Protein AF-0000000086745293 (afdb_homodimer)

Organism: NCBI:txid471575

Sequence (180 aa):
MRSVVEGKKIILKGDITTTGGKVLNGSGLVNQQQSVACKGDPMFCPACQQTGAIAEGSNLFNIQGIPVALEGHLVNCGYPTGACRLKARAMRSVVEGKKIILKGDITTTGGKVLNGSGLVNQQQSVACKGDPMFCPACQQTGAIAEGSNLFNIQGIPVALEGHLVNCGYPTGACRLKARA

Secondary structure (DSSP, 8-state):
---EETTEEBPBTT-EETTS-EE----SSEESSSBBPBTT-EEEETTTTEEEEE----SS-EETTEEBPBTT-BEESSSPTTS-BEE---/---EETTEEBPBTT-EETTS-EE----SSEESSSBBPBTT-EEEETTTTEEEEE----SS-EETTEEBPBTT-BEESSSPTTS-BEE---

pLDDT: mean 92.93, std 6.49, range [64.12, 98.12]

Solvent-accessible surface area (backbone atoms only — not comparable to full-atom values): 8945 Å² total; per-residue (Å²): 135,73,41,29,46,90,88,28,39,52,30,34,36,65,24,34,29,72,59,65,18,35,31,73,36,42,40,90,48,34,34,43,100,38,28,35,20,30,40,60,30,44,26,40,29,68,81,57,72,41,76,19,27,30,65,36,49,42,94,52,38,23,52,72,80,37,21,30,22,34,44,64,32,42,39,48,53,78,58,65,86,80,61,32,24,35,39,58,71,130,134,74,41,29,47,90,89,26,40,51,30,34,36,65,24,34,28,73,61,64,20,36,29,73,37,41,40,90,48,36,33,36,104,38,28,35,20,29,42,59,30,42,24,40,29,67,81,59,71,40,77,19,29,30,66,37,50,41,93,51,40,23,53,73,79,37,22,29,23,34,43,64,31,42,39,49,52,79,56,66,88,80,62,34,23,35,41,57,70,131

Foldseek 3Di:
DFDDDPRFGFAFFQFAKPQGKGFHDADPVDDDVGHTHFFQGWIAHPVQRDIWTQHDADPPDDDVPTHTFTFQGWIDDPDDGNNITTDHDD/DFDDDPRFGFAFFQFAKPQGKGFHDADPVDDDVGHTHFFQGWIAHPVQRDIWTFHDADPPDDDVPTHTFTFQGWIDDPDDGNNITTDHDD

Radius of gyration: 17.94 Å; Cα contacts (8 Å, |Δi|>4): 542; chains: 2; bounding box: 24×58×38 Å

Nearest PDB structures (foldseek):
  4jiv-assembly1_D  TM=8.061E-01  e=3.486E-04  Vibrio cholerae O1 biovar El Tor str. N16961
  4jiw-assembly3_L  TM=8.036E-01  e=3.374E-03  Escherichia coli CFT073
  6p20-assembly1_D  TM=6.923E-01  e=2.074E-02  Phikzvirus phiKZ
  4jiv-assembly1_D  TM=8.059E-01  e=3.812E-04  Vibrio cholerae O1 biovar El Tor str. N16961
  4jiw-assembly3_L  TM=8.033E-01  e=3.070E-03  Escherichia coli CFT073

Structure (mmCIF, N/CA/C/O backbone):
data_AF-0000000086745293-model_v1
#
loop_
_entity.id
_entity.type
_entity.pdbx_description
1 polymer 'PAAR domain-containing protein'
#
loop_
_atom_site.group_PDB
_atom_site.id
_atom_site.type_symbol
_atom_site.label_atom_id
_atom_site.label_alt_id
_atom_site.label_comp_id
_atom_site.label_asym_id
_atom_site.label_entity_id
_atom_site.label_seq_id
_atom_site.pdbx_PDB_ins_code
_atom_site.Cartn_x
_atom_site.Cartn_y
_atom_site.Cartn_z
_atom_site.occupancy
_atom_site.B_iso_or_equiv
_atom_site.auth_seq_id
_atom_site.auth_comp_id
_atom_site.auth_asym_id
_atom_site.auth_atom_id
_atom_site.pdbx_PDB_model_num
ATOM 1 N N . MET A 1 1 ? -10.242 5.492 -7.82 1 64.12 1 MET A N 1
ATOM 2 C CA . MET A 1 1 ? -10.383 4.57 -6.699 1 64.12 1 MET A CA 1
ATOM 3 C C . MET A 1 1 ? -9.148 4.621 -5.797 1 64.12 1 MET A C 1
ATOM 5 O O . MET A 1 1 ? -8.047 4.906 -6.262 1 64.12 1 MET A O 1
ATOM 9 N N . ARG A 1 2 ? -9.297 4.684 -4.453 1 81.88 2 ARG A N 1
ATOM 10 C CA . ARG A 1 2 ? -8.227 4.816 -3.479 1 81.88 2 ARG A CA 1
ATOM 11 C C . ARG A 1 2 ? -7.977 3.498 -2.752 1 81.88 2 ARG A C 1
ATOM 13 O O . ARG A 1 2 ? -8.922 2.77 -2.438 1 81.88 2 ARG A O 1
ATOM 20 N N . SER A 1 3 ? -6.695 3.176 -2.572 1 89 3 SER A N 1
ATOM 21 C CA . SER A 1 3 ? -6.375 1.999 -1.77 1 89 3 SER A CA 1
ATOM 22 C C . SER A 1 3 ? -6.816 2.182 -0.322 1 89 3 SER A C 1
ATOM 24 O O . SER A 1 3 ? -6.77 3.291 0.213 1 89 3 SER A O 1
ATOM 26 N N . VAL A 1 4 ? -7.238 1.045 0.266 1 91.19 4 VAL A N 1
ATOM 27 C CA . VAL A 1 4 ? -7.762 1.09 1.627 1 91.19 4 VAL A CA 1
ATOM 28 C C . VAL A 1 4 ? -6.961 0.144 2.521 1 91.19 4 VAL A C 1
ATOM 30 O O . VAL A 1 4 ? -6.723 -1.01 2.156 1 91.19 4 VAL A O 1
ATOM 33 N N . VAL A 1 5 ? -6.516 0.662 3.697 1 89.62 5 VAL A N 1
ATOM 34 C CA . VAL A 1 5 ? -5.824 -0.067 4.754 1 89.62 5 VAL A CA 1
ATOM 35 C C . VAL A 1 5 ? -6.578 0.097 6.074 1 89.62 5 VAL A C 1
ATOM 37 O O . VAL A 1 5 ? -6.906 1.216 6.473 1 89.62 5 VAL A O 1
ATOM 40 N N . GLU A 1 6 ? -6.891 -1.038 6.746 1 87.69 6 GLU A N 1
ATOM 41 C CA . GLU A 1 6 ? -7.609 -0.969 8.016 1 87.69 6 GLU A CA 1
ATOM 42 C C . GLU A 1 6 ? -8.906 -0.178 7.871 1 87.69 6 GLU A C 1
ATOM 44 O O . GLU A 1 6 ? -9.25 0.62 8.75 1 87.69 6 GLU A O 1
ATOM 49 N N . GLY A 1 7 ? -9.492 -0.26 6.688 1 89.38 7 GLY A N 1
ATOM 50 C CA . GLY A 1 7 ? -10.773 0.395 6.453 1 89.38 7 GLY A CA 1
ATOM 51 C C . GLY A 1 7 ? -10.641 1.879 6.168 1 89.38 7 GLY A C 1
ATOM 52 O O . GLY A 1 7 ? -11.641 2.592 6.082 1 89.38 7 GLY A O 1
ATOM 53 N N . LYS A 1 8 ? -9.477 2.416 6.094 1 93.5 8 LYS A N 1
ATOM 54 C CA . LYS A 1 8 ? -9.242 3.836 5.84 1 93.5 8 LYS A CA 1
ATOM 55 C C . LYS A 1 8 ? -8.453 4.039 4.555 1 93.5 8 LYS A C 1
ATOM 57 O O . LYS A 1 8 ? -7.543 3.266 4.25 1 93.5 8 LYS A O 1
ATOM 62 N N . LYS A 1 9 ? -8.695 5.09 3.893 1 95.38 9 LYS A N 1
ATOM 63 C CA . LYS A 1 9 ? -8.008 5.406 2.645 1 95.38 9 LYS A CA 1
ATOM 64 C C . LYS A 1 9 ? -6.562 5.824 2.902 1 95.38 9 LYS A C 1
ATOM 66 O O . LYS A 1 9 ? -6.281 6.535 3.869 1 95.38 9 LYS A O 1
ATOM 71 N N . ILE A 1 10 ? -5.684 5.355 2.039 1 95.44 10 ILE A N 1
ATOM 72 C CA . ILE A 1 10 ? -4.285 5.77 2.1 1 95.44 10 ILE A CA 1
ATOM 73 C C . ILE A 1 10 ? -4.16 7.23 1.665 1 95.44 10 ILE A C 1
ATOM 75 O O . ILE A 1 10 ? -4.898 7.688 0.788 1 95.44 10 ILE A O 1
ATOM 79 N N . ILE A 1 11 ? -3.271 7.922 2.295 1 97.19 11 ILE A N 1
ATOM 80 C CA . ILE A 1 11 ? -3.023 9.32 1.963 1 97.19 11 ILE A CA 1
ATOM 81 C C . ILE A 1 11 ? -1.881 9.414 0.953 1 97.19 11 ILE A C 1
ATOM 83 O O . ILE A 1 11 ? -0.87 8.719 1.082 1 97.19 11 ILE A O 1
ATOM 87 N N . LEU A 1 12 ? -2.098 10.258 -0.107 1 96.94 12 LEU A N 1
ATOM 88 C CA . LEU A 1 12 ? -1.091 10.477 -1.141 1 96.94 12 LEU A CA 1
ATOM 89 C C . LEU A 1 12 ? -0.58 11.914 -1.103 1 96.94 12 LEU A C 1
ATOM 91 O O . LEU A 1 12 ? -1.229 12.797 -0.533 1 96.94 12 LEU A O 1
ATOM 95 N N . LYS A 1 13 ? 0.62 12.031 -1.642 1 97 13 LYS A N 1
ATOM 96 C CA . LYS A 1 13 ? 1.091 13.398 -1.864 1 97 13 LYS A CA 1
ATOM 97 C C . LYS A 1 13 ? 0.026 14.242 -2.561 1 97 13 LYS A C 1
ATOM 99 O O . LYS A 1 13 ? -0.578 13.805 -3.541 1 97 13 LYS A O 1
ATOM 104 N N . GLY A 1 14 ? -0.214 15.453 -2.004 1 96.44 14 GLY A N 1
ATOM 105 C CA . GLY A 1 14 ? -1.194 16.359 -2.598 1 96.44 14 GLY A CA 1
ATOM 106 C C . GLY A 1 14 ? -2.543 16.297 -1.906 1 96.44 14 GLY A C 1
ATOM 107 O O . GLY A 1 14 ? -3.369 17.203 -2.082 1 96.44 14 GLY A O 1
ATOM 108 N N . ASP A 1 15 ? -2.783 15.258 -1.139 1 97.25 15 ASP A N 1
ATOM 109 C CA . ASP A 1 15 ? -4.023 15.195 -0.374 1 97.25 15 ASP A CA 1
ATOM 110 C C . ASP A 1 15 ? -4.098 16.328 0.646 1 97.25 15 ASP A C 1
ATOM 112 O O . ASP A 1 15 ? -3.096 17 0.903 1 97.25 15 ASP A O 1
ATOM 116 N N . ILE A 1 16 ? -5.301 16.531 1.286 1 96.75 16 ILE A N 1
ATOM 117 C CA . ILE A 1 16 ? -5.535 17.719 2.086 1 96.75 16 ILE A CA 1
ATOM 118 C C . ILE A 1 16 ? -5.82 17.328 3.533 1 96.75 16 ILE A C 1
ATOM 120 O O . ILE A 1 16 ? -5.801 16.141 3.875 1 96.75 16 ILE A O 1
ATOM 124 N N . THR A 1 17 ? -6.016 18.406 4.336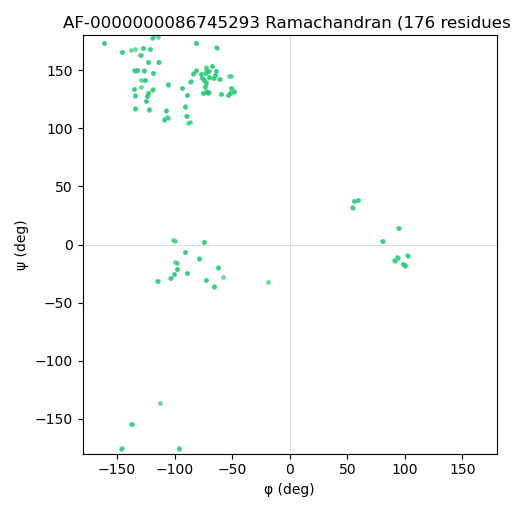 1 95.88 17 THR A N 1
ATOM 125 C CA . THR A 1 17 ? -6.41 18.203 5.727 1 95.88 17 THR A CA 1
ATOM 126 C C . THR A 1 17 ? -7.738 18.906 6.016 1 95.88 17 THR A C 1
ATOM 128 O O . THR A 1 17 ? -8.25 19.641 5.18 1 95.88 17 THR A O 1
ATOM 131 N N . THR A 1 18 ? -8.258 18.547 7.168 1 94.56 18 THR A N 1
ATOM 132 C CA . THR A 1 18 ? -9.516 19.156 7.594 1 94.56 18 THR A CA 1
ATOM 133 C C . THR A 1 18 ? -9.359 20.656 7.77 1 94.56 18 THR A C 1
ATOM 135 O O . THR A 1 18 ? -10.344 21.406 7.719 1 94.56 18 THR A O 1
ATOM 138 N N . THR A 1 19 ? -8.094 21.141 7.914 1 92.38 19 THR A N 1
ATOM 139 C CA . THR A 1 19 ? -7.844 22.562 8.125 1 92.38 19 THR A CA 1
ATOM 140 C C . THR A 1 19 ? -7.395 23.234 6.828 1 92.38 19 THR A C 1
ATOM 142 O O . THR A 1 19 ? -6.887 24.344 6.844 1 92.38 19 THR A O 1
ATOM 145 N N . GLY A 1 20 ? -7.41 22.422 5.758 1 92.88 20 GLY A N 1
ATOM 146 C CA . GLY A 1 20 ? -7.113 23 4.453 1 92.88 20 GLY A CA 1
ATOM 147 C C . GLY A 1 20 ? -5.648 22.875 4.07 1 92.88 20 GLY A C 1
ATOM 148 O O . GLY A 1 20 ? -5.195 23.531 3.123 1 92.88 20 GLY A O 1
ATOM 149 N N . GLY A 1 21 ? -4.969 22.078 4.766 1 95.19 21 GLY A N 1
ATOM 150 C CA . GLY A 1 21 ? -3.566 21.859 4.434 1 95.19 21 GLY A CA 1
ATOM 151 C C . GLY A 1 21 ? -3.365 20.875 3.303 1 95.19 21 GLY A C 1
ATOM 152 O O . GLY A 1 21 ? -4.332 20.328 2.77 1 95.19 21 GLY A O 1
ATOM 153 N N . LYS A 1 22 ? -2.039 20.797 2.922 1 97.25 22 LYS A N 1
ATOM 154 C CA . LYS A 1 22 ? -1.678 19.922 1.81 1 97.25 22 LYS A CA 1
ATOM 155 C C . LYS A 1 22 ? -0.437 19.094 2.139 1 97.25 22 LYS A C 1
ATOM 157 O O . LYS A 1 22 ? 0.542 19.625 2.672 1 97.25 22 LYS A O 1
ATOM 162 N N . VAL A 1 23 ? -0.546 17.812 1.84 1 97.88 23 VAL A N 1
ATOM 163 C CA . VAL A 1 23 ? 0.604 16.922 2.01 1 97.88 23 VAL A CA 1
ATOM 164 C C . VAL A 1 23 ? 1.644 17.219 0.929 1 97.88 23 VAL A C 1
ATOM 166 O O . VAL A 1 23 ? 1.335 17.188 -0.264 1 97.88 23 VAL A O 1
ATOM 169 N N . LEU A 1 24 ? 2.93 17.391 1.321 1 97.75 24 LEU A N 1
ATOM 170 C CA . LEU A 1 24 ? 3.914 17.953 0.403 1 97.75 24 LEU A CA 1
ATOM 171 C C . LEU A 1 24 ? 4.77 16.859 -0.215 1 97.75 24 LEU A C 1
ATOM 173 O O . LEU A 1 24 ? 5.367 17.047 -1.275 1 97.75 24 LEU A O 1
ATOM 177 N N . ASN A 1 25 ? 4.828 15.742 0.582 1 96 25 ASN A N 1
ATOM 178 C CA . ASN A 1 25 ? 5.719 14.688 0.098 1 96 25 ASN A CA 1
ATOM 179 C C . ASN A 1 25 ? 5.18 13.305 0.434 1 96 25 ASN A C 1
ATOM 181 O O . ASN A 1 25 ? 4.203 13.172 1.173 1 96 25 ASN A O 1
ATOM 185 N N . GLY A 1 26 ? 5.715 12.297 -0.168 1 95.12 26 GLY A N 1
ATOM 186 C CA . GLY A 1 26 ? 5.48 10.883 0.081 1 95.12 26 GLY A CA 1
ATOM 187 C C . GLY A 1 26 ? 6.711 10.031 -0.134 1 95.12 26 GLY A C 1
ATOM 188 O O . GLY A 1 26 ? 7.793 10.547 -0.421 1 95.12 26 GLY A O 1
ATOM 189 N N . SER A 1 27 ? 6.348 8.742 0.027 1 92.31 27 SER A N 1
ATOM 190 C CA . SER A 1 27 ? 7.453 7.816 -0.187 1 92.31 27 SER A CA 1
ATOM 191 C C . SER A 1 27 ? 7.844 7.754 -1.66 1 92.31 27 SER A C 1
ATOM 193 O O . SER A 1 27 ? 6.98 7.648 -2.533 1 92.31 27 SER A O 1
ATOM 195 N N . GLY A 1 28 ? 9.094 7.879 -2.004 1 89.56 28 GLY A N 1
ATOM 196 C CA . GLY A 1 28 ? 9.555 7.715 -3.373 1 89.56 28 GLY A CA 1
ATOM 197 C C . GLY A 1 28 ? 9.578 6.266 -3.826 1 89.56 28 GLY A C 1
ATOM 198 O O . GLY A 1 28 ? 9.844 5.98 -4.996 1 89.56 28 GLY A O 1
ATOM 199 N N . LEU A 1 29 ? 9.156 5.391 -2.975 1 93.06 29 LEU A N 1
ATOM 200 C CA . LEU A 1 29 ? 9.305 3.965 -3.25 1 93.06 29 LEU A CA 1
ATOM 201 C C . LEU A 1 29 ? 7.973 3.35 -3.666 1 93.06 29 LEU A C 1
ATOM 203 O O . LEU A 1 29 ? 7.945 2.336 -4.367 1 93.06 29 LEU A O 1
ATOM 207 N N . VAL A 1 30 ? 6.906 3.93 -3.172 1 93.88 30 VAL A N 1
ATOM 208 C CA . VAL A 1 30 ? 5.574 3.381 -3.393 1 93.88 30 VAL A CA 1
ATOM 209 C C . VAL A 1 30 ? 4.672 4.449 -4.008 1 93.88 30 VAL A C 1
ATOM 211 O O . VAL A 1 30 ? 4.562 5.559 -3.482 1 93.88 30 VAL A O 1
ATOM 214 N N . ASN A 1 31 ? 4.168 4.07 -5.102 1 93.06 31 ASN A N 1
ATOM 215 C CA . ASN A 1 31 ? 3.336 5.031 -5.816 1 93.06 31 ASN A CA 1
ATOM 216 C C . ASN A 1 31 ? 1.992 4.43 -6.211 1 93.06 31 ASN A C 1
ATOM 218 O O . ASN A 1 31 ? 1.919 3.256 -6.582 1 93.06 31 ASN A O 1
ATOM 222 N N . GLN A 1 32 ? 1.122 5.23 -6.086 1 90.38 32 GLN A N 1
ATOM 223 C CA . GLN A 1 32 ? -0.123 5.121 -6.84 1 90.38 32 GLN A CA 1
ATOM 224 C C . GLN A 1 32 ? -0.257 6.258 -7.852 1 90.38 32 GLN A C 1
ATOM 226 O O . GLN A 1 32 ? 0.691 6.562 -8.578 1 90.38 32 GLN A O 1
ATOM 231 N N . GLN A 1 33 ? -1.287 6.941 -8.086 1 83.12 33 GLN A N 1
ATOM 232 C CA . GLN A 1 33 ? -1.29 8.125 -8.945 1 83.12 33 GLN A CA 1
ATOM 233 C C . GLN A 1 33 ? -0.305 9.172 -8.438 1 83.12 33 GLN A C 1
ATOM 235 O O . GLN A 1 33 ? 0.303 9.898 -9.227 1 83.12 33 GLN A O 1
ATOM 240 N N . GLN A 1 34 ? -0.099 9.125 -7.152 1 92.69 34 GLN A N 1
ATOM 241 C CA . GLN A 1 34 ? 0.894 9.93 -6.445 1 92.69 34 GLN A CA 1
ATOM 242 C C . GLN A 1 34 ? 1.619 9.102 -5.391 1 92.69 34 GLN A C 1
ATOM 244 O O . GLN A 1 34 ? 1.208 7.977 -5.082 1 92.69 34 GLN A O 1
ATOM 249 N N . SER A 1 35 ? 2.748 9.68 -4.848 1 96.06 35 SER A N 1
ATOM 250 C CA . SER A 1 35 ? 3.523 8.977 -3.83 1 96.06 35 SER A CA 1
ATOM 251 C C . SER A 1 35 ? 2.719 8.805 -2.545 1 96.06 35 SER A C 1
ATOM 253 O O . SER A 1 35 ? 1.988 9.711 -2.137 1 96.06 35 SER A O 1
ATOM 255 N N . VAL A 1 36 ? 2.922 7.676 -1.941 1 96.38 36 VAL A N 1
ATOM 256 C CA . VAL A 1 36 ? 2.23 7.359 -0.697 1 96.38 36 VAL A CA 1
ATOM 257 C C . VAL A 1 36 ? 2.859 8.133 0.457 1 96.38 36 VAL A C 1
ATOM 259 O O . VAL A 1 36 ? 4.082 8.141 0.615 1 96.38 36 VAL A O 1
ATOM 262 N N . ALA A 1 37 ? 2.014 8.789 1.243 1 97.81 37 ALA A N 1
ATOM 263 C CA . ALA A 1 37 ? 2.498 9.562 2.383 1 97.81 37 ALA A CA 1
ATOM 264 C C . ALA A 1 37 ? 2.689 8.672 3.607 1 97.81 37 ALA A C 1
ATOM 266 O O . ALA A 1 37 ? 1.937 7.715 3.812 1 97.81 37 ALA A O 1
ATOM 267 N N . CYS A 1 38 ? 3.717 9.031 4.441 1 98.06 38 CYS A N 1
ATOM 268 C CA . CYS A 1 38 ? 4.043 8.273 5.645 1 98.06 38 CYS A CA 1
ATOM 269 C C . CYS A 1 38 ? 4.152 9.188 6.855 1 98.06 38 CYS A C 1
ATOM 271 O O . CYS A 1 38 ? 4.203 10.414 6.715 1 98.06 38 CYS A O 1
ATOM 273 N N . LYS A 1 39 ? 4.086 8.492 7.961 1 98.12 39 LYS A N 1
ATOM 274 C CA . LYS A 1 39 ? 4.344 9.234 9.188 1 98.12 39 LYS A CA 1
ATOM 275 C C . LYS A 1 39 ? 5.652 10.016 9.094 1 98.12 39 LYS A C 1
ATOM 277 O O . LYS A 1 39 ? 6.676 9.469 8.68 1 98.12 39 LYS A O 1
ATOM 282 N N . GLY A 1 40 ? 5.527 11.328 9.453 1 97.5 40 GLY A N 1
ATOM 283 C CA . GLY A 1 40 ? 6.719 12.164 9.438 1 97.5 40 GLY A CA 1
ATOM 284 C C . GLY A 1 40 ? 6.816 13.031 8.195 1 97.5 40 GLY A C 1
ATOM 285 O O . GLY A 1 40 ? 7.578 14 8.172 1 97.5 40 GLY A O 1
ATOM 286 N N . ASP A 1 41 ? 6.082 12.68 7.18 1 97.88 41 ASP A N 1
ATOM 287 C CA . ASP A 1 41 ? 6.109 13.477 5.957 1 97.88 41 ASP A CA 1
ATOM 288 C C . ASP A 1 41 ? 5.562 14.883 6.203 1 97.88 41 ASP A C 1
ATOM 290 O O . ASP A 1 41 ? 4.711 15.078 7.074 1 97.88 41 ASP A O 1
ATOM 294 N N . PRO A 1 42 ? 6.105 15.836 5.434 1 97.88 42 PRO A N 1
ATOM 295 C CA . PRO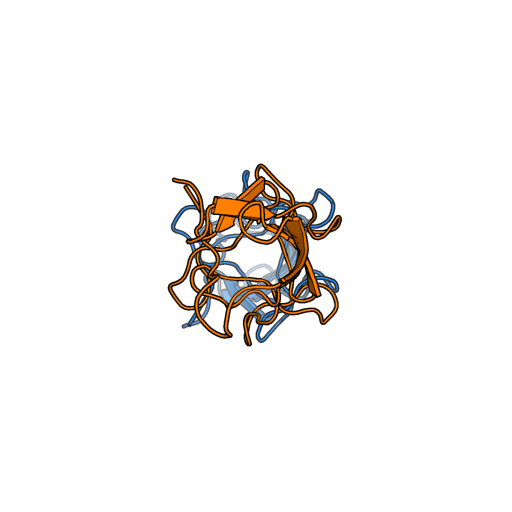 A 1 42 ? 5.707 17.234 5.66 1 97.88 42 PRO A CA 1
ATOM 296 C C . PRO A 1 42 ? 4.32 17.547 5.105 1 97.88 42 PRO A C 1
ATOM 298 O O . PRO A 1 42 ? 3.936 17.016 4.062 1 97.88 42 PRO A O 1
ATOM 301 N N . MET A 1 43 ? 3.598 18.344 5.77 1 96.81 43 MET A N 1
ATOM 302 C CA . MET A 1 43 ? 2.301 18.906 5.395 1 96.81 43 MET A CA 1
ATOM 303 C C . MET A 1 43 ? 2.25 20.406 5.672 1 96.81 43 MET A C 1
ATOM 305 O O . MET A 1 43 ? 2.619 20.844 6.762 1 96.81 43 MET A O 1
ATOM 309 N N . PHE A 1 44 ? 1.873 21.188 4.715 1 97.31 44 PHE A N 1
A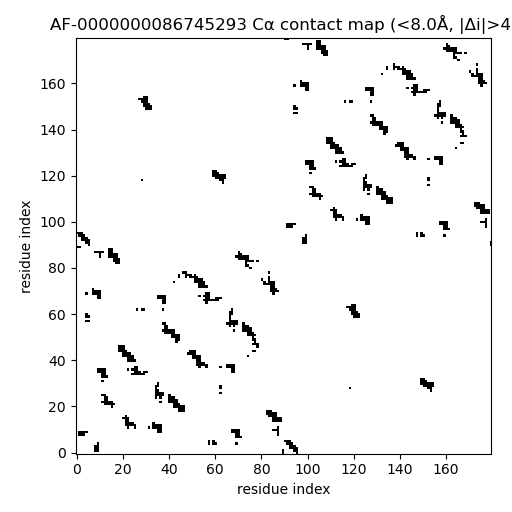TOM 310 C CA . PHE A 1 44 ? 1.741 22.641 4.906 1 97.31 44 PHE A CA 1
ATOM 311 C C . PHE A 1 44 ? 0.341 22.984 5.391 1 97.31 44 PHE A C 1
ATOM 313 O O . PHE A 1 44 ? -0.654 22.547 4.816 1 97.31 44 PHE A O 1
ATOM 320 N N . CYS A 1 45 ? 0.307 23.719 6.422 1 94.94 45 CYS A N 1
ATOM 321 C CA . CYS A 1 45 ? -0.963 24.203 6.953 1 94.94 45 CYS A CA 1
ATOM 322 C C . CYS A 1 45 ? -1.139 25.703 6.684 1 94.94 45 CYS A C 1
ATOM 324 O O . CYS A 1 45 ? -0.45 26.531 7.281 1 94.94 45 CYS A O 1
ATOM 326 N N . PRO A 1 46 ? -2.08 26 5.926 1 92.19 46 PRO A N 1
ATOM 327 C CA . PRO A 1 46 ? -2.285 27.422 5.613 1 92.19 46 PRO A CA 1
ATOM 328 C C . PRO A 1 46 ? -2.852 28.203 6.789 1 92.19 46 PRO A C 1
ATOM 330 O O . PRO A 1 46 ? -2.576 29.406 6.926 1 92.19 46 PRO A O 1
ATOM 333 N N . ALA A 1 47 ? -3.584 27.594 7.574 1 87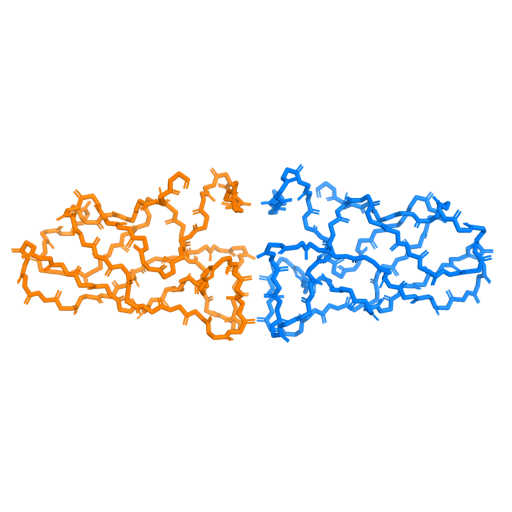.88 47 ALA A N 1
ATOM 334 C CA . ALA A 1 47 ? -4.188 28.266 8.727 1 87.88 47 ALA A CA 1
ATOM 335 C C . ALA A 1 47 ? -3.119 28.703 9.719 1 87.88 47 ALA A C 1
ATOM 337 O O . ALA A 1 47 ? -3.205 29.797 10.289 1 87.88 47 ALA A O 1
ATOM 338 N N . CYS A 1 48 ? -2.074 27.891 9.859 1 91.25 48 CYS A N 1
ATOM 339 C CA . CYS A 1 48 ? -1.001 28.203 10.797 1 91.25 48 CYS A CA 1
ATOM 340 C C . CYS A 1 48 ? 0.191 28.828 10.07 1 91.25 48 CYS A C 1
ATOM 342 O O . CYS A 1 48 ? 1.119 29.328 10.711 1 91.25 48 CYS A O 1
ATOM 344 N N . GLN A 1 49 ? 0.269 28.75 8.836 1 93.69 49 GLN A N 1
ATOM 345 C CA . GLN A 1 49 ? 1.386 29.188 8 1 93.69 49 GLN A CA 1
ATOM 346 C C . GLN A 1 49 ? 2.672 28.453 8.391 1 93.69 49 GLN A C 1
ATOM 348 O O . GLN A 1 49 ? 3.725 29.078 8.531 1 93.69 49 GLN A O 1
ATOM 353 N N . GLN A 1 50 ? 2.586 27.188 8.719 1 94.19 50 GLN A N 1
ATOM 354 C CA . GLN A 1 50 ? 3.725 26.344 9.086 1 94.19 50 GLN A CA 1
ATOM 355 C C . GLN A 1 50 ? 3.682 25.016 8.352 1 94.19 50 GLN A C 1
ATOM 357 O O . GLN A 1 50 ? 2.613 24.562 7.93 1 94.19 50 GLN A O 1
ATOM 362 N N . THR A 1 51 ? 4.922 24.531 8.156 1 95.31 51 THR A N 1
ATOM 363 C CA . THR A 1 51 ? 5.031 23.156 7.68 1 95.31 51 THR A CA 1
ATOM 364 C C . THR A 1 51 ? 5.105 22.188 8.852 1 95.31 51 THR A C 1
ATOM 366 O O . THR A 1 51 ? 6.066 22.203 9.617 1 95.31 51 THR A O 1
ATOM 369 N N . GLY A 1 52 ? 4.02 21.469 8.953 1 94.75 52 GLY A N 1
ATOM 370 C CA . GLY A 1 52 ? 3.992 20.438 9.977 1 94.75 52 GLY A CA 1
ATOM 371 C C . GLY A 1 52 ? 4.367 19.062 9.453 1 94.75 52 GLY A C 1
ATOM 372 O O . GLY A 1 52 ? 4.863 18.938 8.328 1 94.75 52 GLY A O 1
ATOM 373 N N . ALA A 1 53 ? 4.23 18.109 10.391 1 96.44 53 ALA A N 1
ATOM 374 C CA . ALA A 1 53 ? 4.535 16.719 10.047 1 96.44 53 ALA A CA 1
ATOM 375 C C . ALA A 1 53 ? 3.361 15.805 10.375 1 96.44 53 ALA A C 1
ATOM 377 O O . ALA A 1 53 ? 2.693 15.984 11.398 1 96.44 53 ALA A O 1
ATOM 378 N N . ILE A 1 54 ? 3.148 14.805 9.453 1 97.75 54 ILE A N 1
ATOM 379 C CA . ILE A 1 54 ? 2.158 13.781 9.766 1 97.75 54 ILE A CA 1
ATOM 380 C C . ILE A 1 54 ? 2.559 13.055 11.047 1 97.75 54 ILE A C 1
ATOM 382 O O . ILE A 1 54 ? 3.668 12.516 11.141 1 97.75 54 ILE A O 1
ATOM 386 N N . ALA A 1 55 ? 1.613 12.969 11.953 1 97.12 55 ALA A N 1
ATOM 387 C CA . ALA A 1 55 ? 1.97 12.539 13.305 1 97.12 55 ALA A CA 1
ATOM 388 C C . ALA A 1 55 ? 1.682 11.055 13.508 1 97.12 55 ALA A C 1
ATOM 390 O O . ALA A 1 55 ? 2.252 10.422 14.398 1 97.12 55 ALA A O 1
ATOM 391 N N . GLU A 1 56 ? 0.829 10.492 12.719 1 97.38 56 GLU A N 1
ATOM 392 C CA . GLU A 1 56 ? 0.386 9.117 12.922 1 97.38 56 GLU A CA 1
ATOM 393 C C . GLU A 1 56 ? 0.549 8.289 11.648 1 97.38 56 GLU A C 1
ATOM 395 O O . GLU A 1 56 ? 0.794 8.844 10.57 1 97.38 56 GLU A O 1
ATOM 400 N N . GLY A 1 57 ? 0.392 7 11.812 1 96.56 57 GLY A N 1
ATOM 401 C CA . GLY A 1 57 ? 0.474 6.055 10.703 1 96.56 57 GLY A CA 1
ATOM 402 C C . GLY A 1 57 ? -0.159 4.715 11.023 1 96.56 57 GLY A C 1
ATOM 403 O O . GLY A 1 57 ? -0.55 4.457 12.164 1 96.56 57 GLY A O 1
ATOM 404 N N . SER A 1 58 ? -0.207 3.93 9.992 1 95.44 58 SER A N 1
ATOM 405 C CA . SER A 1 58 ? -0.819 2.611 10.109 1 95.44 58 SER A CA 1
ATOM 406 C C . SER A 1 58 ? 0.038 1.677 10.953 1 95.44 58 SER A C 1
ATOM 408 O O . SER A 1 58 ? 1.266 1.785 10.961 1 95.44 58 SER A O 1
ATOM 410 N N . ASN A 1 59 ? -0.544 0.772 11.625 1 88 59 ASN A N 1
ATOM 411 C CA . ASN A 1 59 ? 0.151 -0.251 12.398 1 88 59 ASN A CA 1
ATOM 412 C C . ASN A 1 59 ? 0.411 -1.503 11.562 1 88 59 ASN A C 1
ATOM 414 O O . ASN A 1 59 ? 1.156 -2.391 11.984 1 88 59 ASN A O 1
ATOM 418 N N . LEU A 1 60 ? -0.117 -1.552 10.359 1 87.75 60 LEU A N 1
ATOM 419 C CA . LEU A 1 60 ? -0.126 -2.781 9.578 1 87.75 60 LEU A CA 1
ATOM 420 C C . LEU A 1 60 ? 0.731 -2.633 8.32 1 87.75 60 LEU A C 1
ATOM 422 O O . LEU A 1 60 ? 1.346 -3.602 7.867 1 87.75 60 LEU A O 1
ATOM 426 N N . PHE A 1 61 ? 0.72 -1.403 7.887 1 92.5 61 PHE A N 1
ATOM 427 C CA . PHE A 1 61 ? 1.319 -1.142 6.582 1 92.5 61 PHE A CA 1
ATOM 428 C C . PHE A 1 61 ? 2.441 -0.118 6.699 1 92.5 61 PHE A C 1
ATOM 430 O O . PHE A 1 61 ? 2.213 1.018 7.125 1 92.5 61 PHE A O 1
ATOM 437 N N . ASN A 1 62 ? 3.662 -0.573 6.391 1 95.62 62 ASN A N 1
ATOM 438 C CA . ASN A 1 62 ? 4.797 0.338 6.484 1 95.62 62 ASN A CA 1
ATOM 439 C C . ASN A 1 62 ? 5.699 0.233 5.258 1 95.62 62 ASN A C 1
ATOM 441 O O . ASN A 1 62 ? 5.742 -0.809 4.602 1 95.62 62 ASN A O 1
ATOM 445 N N . ILE A 1 63 ? 6.312 1.293 4.926 1 95.38 63 ILE A N 1
ATOM 446 C CA . ILE A 1 63 ? 7.324 1.382 3.881 1 95.38 63 ILE A CA 1
ATOM 447 C C . ILE A 1 63 ? 8.695 1.599 4.512 1 95.38 63 ILE A C 1
ATOM 449 O O . ILE A 1 63 ? 8.969 2.664 5.07 1 95.38 63 ILE A O 1
ATOM 453 N N . GLN A 1 64 ? 9.508 0.567 4.477 1 94.06 64 GLN A N 1
ATOM 454 C CA . GLN A 1 64 ? 10.828 0.593 5.094 1 94.06 64 GLN A CA 1
ATOM 455 C C . GLN A 1 64 ? 10.734 0.956 6.574 1 94.06 64 GLN A C 1
ATOM 457 O O . GLN A 1 64 ? 11.492 1.802 7.059 1 94.06 64 GLN A O 1
ATOM 462 N N . GLY A 1 65 ? 9.711 0.45 7.145 1 92.31 65 GLY A N 1
ATOM 463 C CA . GLY A 1 65 ? 9.562 0.625 8.578 1 92.31 65 GLY A CA 1
ATOM 464 C C . GLY A 1 65 ? 8.781 1.868 8.953 1 92.31 65 GLY A C 1
ATOM 465 O O . GLY A 1 65 ? 8.43 2.059 10.117 1 92.31 65 GLY A O 1
ATOM 466 N N . ILE A 1 66 ? 8.547 2.764 8.07 1 95.81 66 ILE A N 1
ATOM 467 C CA . ILE A 1 66 ? 7.797 3.982 8.359 1 95.81 66 ILE A CA 1
ATOM 468 C C . ILE A 1 66 ? 6.312 3.754 8.078 1 95.81 66 ILE A C 1
ATOM 470 O O . ILE A 1 66 ? 5.926 3.467 6.938 1 95.81 66 ILE A O 1
ATOM 474 N N . PRO A 1 67 ? 5.504 3.865 9.031 1 96.94 67 PRO A N 1
ATOM 475 C CA . PRO A 1 67 ? 4.078 3.586 8.859 1 96.94 67 PRO A CA 1
ATOM 476 C C . PRO A 1 67 ? 3.418 4.5 7.832 1 96.94 67 PRO A C 1
ATOM 478 O O . PRO A 1 67 ? 3.725 5.695 7.777 1 96.94 67 PRO A O 1
ATOM 481 N N . VAL A 1 68 ? 2.51 3.967 7.059 1 96.69 68 VAL A N 1
ATOM 482 C CA . VAL A 1 68 ? 1.787 4.727 6.047 1 96.69 68 VAL A CA 1
ATOM 483 C C . VAL A 1 68 ? 0.703 5.574 6.711 1 96.69 68 VAL A C 1
ATOM 485 O O . VAL A 1 68 ? 0.125 5.168 7.723 1 96.69 68 VAL A O 1
ATOM 488 N N . ALA A 1 69 ? 0.466 6.711 6.141 1 97.88 69 ALA A N 1
ATOM 489 C CA . ALA A 1 69 ? -0.55 7.613 6.672 1 97.88 69 ALA A CA 1
ATOM 490 C C . ALA A 1 69 ? -1.932 7.273 6.121 1 97.88 69 ALA A C 1
ATOM 492 O O . ALA A 1 69 ? -2.074 6.973 4.934 1 97.88 69 ALA A O 1
ATOM 493 N N . LEU A 1 70 ? -2.984 7.352 6.988 1 97.44 70 LEU A N 1
ATOM 494 C CA . LEU A 1 70 ? -4.352 7.031 6.598 1 97.44 70 LEU A CA 1
ATOM 495 C C . LEU A 1 70 ? -5.281 8.211 6.859 1 97.44 70 LEU A C 1
ATOM 497 O O . LEU A 1 70 ? -4.953 9.102 7.648 1 97.44 70 LEU A O 1
ATOM 501 N N . GLU A 1 71 ? -6.324 8.156 6.133 1 97.12 71 GLU A N 1
ATOM 502 C CA . GLU A 1 71 ? -7.359 9.164 6.363 1 97.12 71 GLU A CA 1
ATOM 503 C C . GLU A 1 71 ? -7.727 9.242 7.84 1 97.12 71 GLU A C 1
ATOM 505 O O . GLU A 1 71 ? -7.879 8.219 8.508 1 97.12 71 GLU A O 1
ATOM 510 N N . GLY A 1 72 ? -7.828 10.469 8.344 1 96.81 72 GLY A N 1
ATOM 511 C CA . GLY A 1 72 ? -8.203 10.695 9.727 1 96.81 72 GLY A CA 1
ATOM 512 C C . GLY A 1 72 ? -7.016 10.828 10.656 1 96.81 72 GLY A C 1
ATOM 513 O O . GLY A 1 72 ? -7.156 11.297 11.789 1 96.81 72 GLY A O 1
ATOM 514 N N . HIS A 1 73 ? -5.859 10.523 10.211 1 97.81 73 HIS A N 1
ATOM 515 C CA . 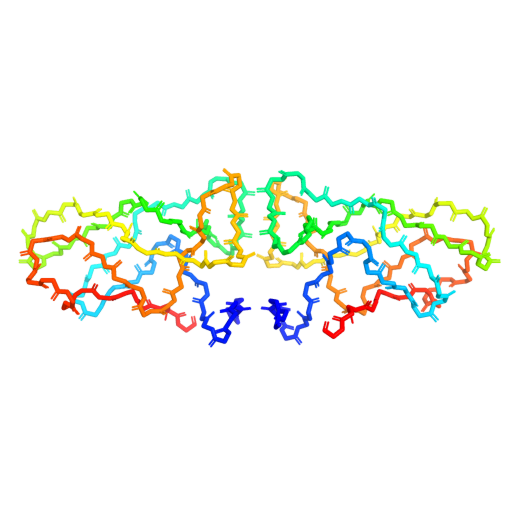HIS A 1 73 ? -4.668 10.617 11.047 1 97.81 73 HIS A CA 1
ATOM 516 C C . HIS A 1 73 ? -4.344 12.07 11.375 1 97.81 73 HIS A C 1
ATOM 518 O O . HIS A 1 73 ? -4.605 12.969 10.57 1 97.81 73 HIS A O 1
ATOM 524 N N . LEU A 1 74 ? -3.684 12.266 12.5 1 96.88 74 LEU A N 1
ATOM 525 C CA . LEU A 1 74 ? -3.357 13.594 13 1 96.88 74 LEU A CA 1
ATOM 526 C C . LEU A 1 74 ? -2.111 14.148 12.312 1 96.88 74 LEU A C 1
ATOM 528 O O . LEU A 1 74 ? -1.231 13.383 11.906 1 96.88 74 LEU A O 1
ATOM 532 N N . VAL A 1 75 ? -2.123 15.438 12.227 1 96.38 75 VAL A N 1
ATOM 533 C CA . VAL A 1 75 ? -0.943 16.188 11.797 1 96.38 75 VAL A CA 1
ATOM 534 C C . VAL A 1 75 ? -0.494 17.125 12.906 1 96.38 75 VAL A C 1
ATOM 536 O O . VAL A 1 75 ? -1.322 17.781 13.539 1 96.38 75 VAL A O 1
ATOM 539 N N . ASN A 1 76 ? 0.791 17.078 13.109 1 95.25 76 ASN A N 1
ATOM 540 C CA . ASN A 1 76 ? 1.356 18.031 14.055 1 95.25 76 ASN A CA 1
ATOM 541 C C . ASN A 1 76 ? 1.74 19.344 13.359 1 95.25 76 ASN A C 1
ATOM 543 O O . ASN A 1 76 ? 2.723 19.391 12.609 1 95.25 76 ASN A O 1
ATOM 547 N N . CYS A 1 77 ? 0.906 20.281 13.602 1 93.38 77 CYS A N 1
ATOM 548 C CA . CYS A 1 77 ? 1.204 21.625 13.102 1 93.38 77 CYS A CA 1
ATOM 549 C C . CYS A 1 77 ? 0.892 22.688 14.148 1 93.38 77 CYS A C 1
ATOM 551 O O . CYS A 1 77 ? 0.998 22.422 15.352 1 93.38 77 CYS A O 1
ATOM 553 N N . GLY A 1 78 ? 0.601 23.938 13.797 1 88.5 78 GLY A N 1
ATOM 554 C CA . GLY A 1 78 ? 0.385 25.016 14.742 1 88.5 78 GLY A CA 1
ATOM 555 C C . GLY A 1 78 ? -0.992 25 15.375 1 88.5 78 GLY A C 1
ATOM 556 O O . GLY A 1 78 ? -1.24 25.688 16.359 1 88.5 78 GLY A O 1
ATOM 557 N N . TYR A 1 79 ? -1.936 24.172 14.828 1 83.31 79 TYR A N 1
ATOM 558 C CA . TYR A 1 79 ? -3.262 24.031 15.414 1 83.31 79 TYR A CA 1
ATOM 559 C C . TYR A 1 79 ? -3.197 23.219 16.703 1 83.31 79 TYR A C 1
ATOM 561 O O . TYR A 1 79 ? -2.268 22.438 16.922 1 83.31 79 TYR A O 1
ATOM 569 N N . PRO A 1 80 ? -4.293 23.672 17.578 1 81.56 80 PRO A N 1
ATOM 570 C CA . PRO A 1 80 ? -4.367 22.781 18.734 1 81.56 80 PRO A CA 1
ATOM 571 C C . PRO A 1 80 ? -4.422 21.297 18.359 1 81.56 80 PRO A C 1
ATOM 573 O O . PRO A 1 80 ? -4.984 20.953 17.312 1 81.56 80 PRO A O 1
ATOM 576 N N . THR A 1 81 ? -3.816 20.562 19.172 1 72.25 81 THR A N 1
ATOM 577 C CA . THR A 1 81 ? -3.68 19.125 18.906 1 72.25 81 THR A CA 1
ATOM 578 C C . THR A 1 81 ? -5.043 18.5 18.641 1 72.25 81 THR A C 1
ATOM 580 O O . THR A 1 81 ? -6.012 18.781 19.344 1 72.25 81 THR A O 1
ATOM 583 N N . GLY A 1 82 ? -5.129 17.797 17.547 1 78.69 82 GLY A N 1
ATOM 584 C CA . GLY A 1 82 ? -6.336 17.047 17.234 1 78.69 82 GLY A CA 1
ATOM 585 C C . GLY A 1 82 ? -7.207 17.734 16.203 1 78.69 82 GLY A C 1
ATOM 586 O O . GLY A 1 82 ? -8.125 17.125 15.641 1 78.69 82 GLY A O 1
ATOM 587 N N . ALA A 1 83 ? -6.895 18.969 15.844 1 87.12 83 ALA A N 1
ATOM 588 C CA . ALA A 1 83 ? -7.77 19.719 14.953 1 87.12 83 ALA A CA 1
ATOM 589 C C . ALA A 1 83 ? -7.402 19.484 13.492 1 87.12 83 ALA A C 1
ATOM 591 O O . ALA A 1 83 ? -8.258 19.547 12.609 1 87.12 83 ALA A O 1
ATOM 592 N N . CYS A 1 84 ? -6.195 19.125 13.25 1 94.44 84 CYS A N 1
ATOM 593 C CA . CYS A 1 84 ? -5.727 18.953 11.883 1 94.44 84 CYS A CA 1
ATOM 594 C C . CYS A 1 84 ? -5.574 17.484 11.539 1 94.44 84 CYS A C 1
ATOM 596 O O . CYS A 1 84 ? -4.668 16.812 12.039 1 94.44 84 CYS A O 1
ATOM 598 N N . ARG A 1 85 ? -6.512 17.031 10.641 1 96.31 85 ARG A N 1
ATOM 599 C CA . ARG A 1 85 ? -6.527 15.617 10.273 1 96.31 85 ARG A CA 1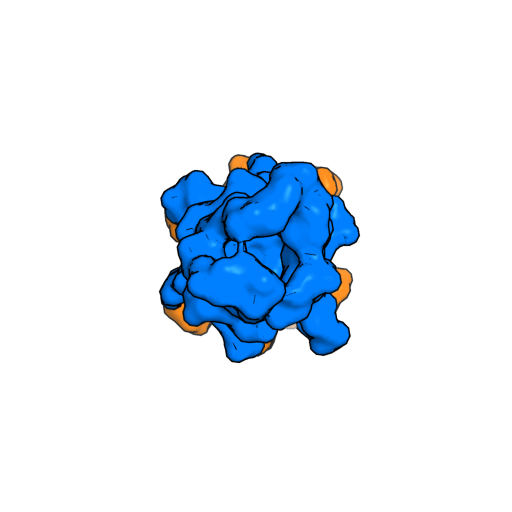
ATOM 600 C C . ARG A 1 85 ? -6.477 15.445 8.758 1 96.31 85 ARG A C 1
ATOM 602 O O . ARG A 1 85 ? -7.02 16.266 8.016 1 96.31 85 ARG A O 1
ATOM 609 N N . LEU A 1 86 ? -5.906 14.367 8.367 1 97.75 86 LEU A N 1
ATOM 610 C CA . LEU A 1 86 ? -5.742 14.086 6.941 1 97.75 86 LEU A CA 1
ATOM 611 C C . LEU A 1 86 ? -7.066 13.664 6.316 1 97.75 86 LEU A C 1
ATOM 613 O O . LEU A 1 86 ? -7.84 12.922 6.926 1 97.75 86 LEU A O 1
ATOM 617 N N . LYS A 1 87 ? -7.277 14.156 5.023 1 96.5 87 LYS A N 1
ATOM 618 C CA . LYS A 1 87 ? -8.445 13.828 4.219 1 96.5 87 LYS A CA 1
ATOM 619 C C . LYS A 1 87 ? -8.047 13.469 2.791 1 96.5 87 LYS A C 1
ATOM 621 O O . LYS A 1 87 ? -7.477 14.289 2.074 1 96.5 87 LYS A O 1
ATOM 626 N N . ALA A 1 88 ? -8.359 12.141 2.404 1 94.5 88 ALA A N 1
ATOM 627 C CA . ALA A 1 88 ? -8.023 11.68 1.06 1 94.5 88 ALA A CA 1
ATOM 628 C C . ALA A 1 88 ? -8.969 12.281 0.023 1 94.5 88 ALA A C 1
ATOM 630 O O . ALA A 1 88 ? -10.18 12.375 0.256 1 94.5 88 ALA A O 1
ATOM 631 N N . ARG A 1 89 ? -8.422 12.734 -1.054 1 82.56 89 ARG A N 1
ATOM 632 C CA . ARG A 1 89 ? -9.266 13.25 -2.127 1 82.56 89 ARG A CA 1
ATOM 633 C C . ARG A 1 89 ? -9.984 12.109 -2.848 1 82.56 89 ARG A C 1
ATOM 635 O O . ARG A 1 89 ? -9.555 10.961 -2.791 1 82.56 89 ARG A O 1
ATOM 642 N N . ALA A 1 90 ? -11.258 12.234 -3.412 1 64.44 90 ALA A N 1
ATOM 643 C CA . ALA A 1 90 ? -12.086 11.258 -4.117 1 64.44 90 ALA A CA 1
ATOM 644 C C . ALA A 1 90 ? -11.305 10.57 -5.227 1 64.44 90 ALA A C 1
ATOM 646 O O . ALA A 1 90 ? -10.352 11.141 -5.773 1 64.44 90 ALA A O 1
ATOM 647 N N . MET B 1 1 ? -7.156 -8.18 9.094 1 64.12 1 MET B N 1
ATOM 648 C CA . MET B 1 1 ? -7.691 -7.328 8.039 1 64.12 1 MET B CA 1
ATOM 649 C C . MET B 1 1 ? -6.664 -7.121 6.93 1 64.12 1 MET B C 1
ATOM 651 O O . MET B 1 1 ? -5.457 -7.133 7.191 1 64.12 1 MET B O 1
ATOM 655 N N . ARG B 1 2 ? -7.004 -7.246 5.629 1 81.75 2 ARG B N 1
ATOM 656 C CA . ARG B 1 2 ? -6.113 -7.152 4.477 1 81.75 2 ARG B CA 1
ATOM 657 C C . ARG B 1 2 ? -6.301 -5.828 3.744 1 81.75 2 ARG B C 1
ATOM 659 O O . ARG B 1 2 ? -7.422 -5.336 3.619 1 81.75 2 ARG B O 1
ATOM 666 N N . SER B 1 3 ? -5.18 -5.246 3.35 1 88.88 3 SER B N 1
ATOM 667 C CA . SER B 1 3 ? -5.277 -4.043 2.525 1 88.88 3 SER B CA 1
ATOM 668 C C . SER B 1 3 ? -5.918 -4.348 1.177 1 88.88 3 SER B C 1
ATOM 670 O O . SER B 1 3 ? -5.723 -5.434 0.622 1 88.88 3 SER B O 1
ATOM 672 N N . VAL B 1 4 ? -6.684 -3.332 0.701 1 91.12 4 VAL B N 1
ATOM 673 C CA . VAL B 1 4 ? -7.418 -3.523 -0.545 1 91.12 4 VAL B CA 1
ATOM 674 C C . VAL B 1 4 ? -7.023 -2.441 -1.548 1 91.12 4 VAL B C 1
ATOM 676 O O . VAL B 1 4 ? -6.984 -1.256 -1.21 1 91.12 4 VAL B O 1
ATOM 679 N N . VAL B 1 5 ? -6.688 -2.877 -2.793 1 89.75 5 VAL B N 1
ATOM 680 C CA . VAL B 1 5 ? -6.375 -2.033 -3.943 1 89.75 5 VAL B CA 1
ATOM 681 C C . VAL B 1 5 ? -7.297 -2.389 -5.109 1 89.75 5 VAL B C 1
ATOM 683 O O . VAL B 1 5 ? -7.43 -3.561 -5.469 1 89.75 5 VAL B O 1
ATOM 686 N N . GLU B 1 6 ? -7.969 -1.362 -5.695 1 87.75 6 GLU B N 1
ATOM 687 C CA . GLU B 1 6 ? -8.867 -1.619 -6.82 1 87.75 6 GLU B CA 1
ATOM 688 C C . GLU B 1 6 ? -9.906 -2.678 -6.469 1 87.75 6 GLU B C 1
ATOM 690 O O . GLU B 1 6 ? -10.211 -3.553 -7.281 1 87.75 6 GLU B O 1
ATOM 695 N N . GLY B 1 7 ? -10.289 -2.709 -5.195 1 89.31 7 GLY B N 1
ATOM 696 C CA . GLY B 1 7 ? -11.32 -3.629 -4.754 1 89.31 7 GLY B CA 1
ATOM 697 C C . GLY B 1 7 ? -10.812 -5.039 -4.523 1 89.31 7 GLY B C 1
ATOM 698 O O . GLY B 1 7 ? -11.594 -5.957 -4.273 1 89.31 7 GLY B O 1
ATOM 699 N N . LYS B 1 8 ? -9.578 -5.293 -4.672 1 93.56 8 LYS B N 1
ATOM 700 C CA . LYS B 1 8 ? -8.984 -6.621 -4.492 1 93.56 8 LYS B CA 1
ATOM 701 C C . LYS B 1 8 ? -7.953 -6.617 -3.373 1 93.56 8 LYS B C 1
ATOM 703 O O . LYS B 1 8 ? -7.203 -5.652 -3.217 1 93.56 8 LYS B O 1
ATOM 708 N N . LYS B 1 9 ? -7.82 -7.691 -2.691 1 95.44 9 LYS B N 1
ATOM 709 C CA . LYS B 1 9 ? -6.867 -7.82 -1.592 1 95.44 9 LYS B CA 1
ATOM 710 C C . LYS B 1 9 ? -5.438 -7.91 -2.111 1 95.44 9 LYS B C 1
ATOM 712 O O . LYS B 1 9 ? -5.18 -8.562 -3.123 1 95.44 9 LYS B O 1
ATOM 717 N N . ILE B 1 10 ? -4.543 -7.234 -1.415 1 95.44 10 ILE B N 1
ATOM 718 C CA . ILE B 1 10 ? -3.123 -7.324 -1.729 1 95.44 10 ILE B CA 1
ATOM 719 C C . ILE B 1 10 ? -2.598 -8.711 -1.35 1 95.44 10 ILE B C 1
ATOM 721 O O . ILE B 1 10 ? -3.033 -9.289 -0.354 1 95.44 10 ILE B O 1
ATOM 725 N N . ILE B 1 11 ? -1.703 -9.195 -2.141 1 97.12 11 ILE B N 1
ATOM 726 C CA . ILE B 1 11 ? -1.092 -10.492 -1.885 1 97.12 11 ILE B CA 1
ATOM 727 C C . ILE B 1 11 ? 0.203 -10.312 -1.098 1 97.12 11 ILE B C 1
ATOM 729 O O . ILE B 1 11 ? 0.994 -9.414 -1.392 1 97.12 11 ILE B O 1
ATOM 733 N N . LEU B 1 12 ? 0.376 -11.156 -0.039 1 96.94 12 LEU B N 1
ATOM 734 C CA . LEU B 1 12 ? 1.573 -11.117 0.793 1 96.94 12 LEU B CA 1
ATOM 735 C C . LEU B 1 12 ? 2.379 -12.406 0.641 1 96.94 12 LEU B C 1
ATOM 737 O O . LEU B 1 12 ? 1.851 -13.422 0.186 1 96.94 12 LEU B O 1
ATOM 741 N N . LYS B 1 13 ? 3.646 -12.234 0.958 1 97 13 LYS B N 1
ATOM 742 C CA . LYS B 1 13 ? 4.445 -13.445 1.067 1 97 13 LYS B CA 1
ATOM 743 C C . LYS B 1 13 ? 3.742 -14.492 1.928 1 97 13 LYS B C 1
ATOM 745 O O . LYS B 1 13 ? 3.24 -14.18 3.01 1 97 13 LYS B O 1
ATOM 750 N N . GLY B 1 14 ? 3.682 -15.75 1.394 1 96.38 14 GLY B N 1
ATOM 751 C CA . GLY B 1 14 ? 3.055 -16.828 2.137 1 96.38 14 GLY B CA 1
ATOM 752 C C . GLY B 1 14 ? 1.626 -17.094 1.702 1 96.38 14 GLY B C 1
ATOM 753 O O . GLY B 1 14 ? 1.07 -18.156 2.008 1 96.38 14 GLY B O 1
ATOM 754 N N . ASP B 1 15 ? 1.027 -16.172 1.01 1 97.25 15 ASP B N 1
ATOM 755 C CA . ASP B 1 15 ? -0.313 -16.406 0.484 1 97.25 15 ASP B CA 1
ATOM 756 C C . ASP B 1 15 ? -0.31 -17.547 -0.529 1 97.25 15 ASP B C 1
ATOM 758 O O . ASP B 1 15 ? 0.753 -18 -0.966 1 97.25 15 ASP B O 1
ATOM 762 N N . ILE B 1 16 ? -1.527 -18 -0.942 1 96.75 16 ILE B N 1
ATOM 763 C CA . ILE B 1 16 ? -1.63 -19.234 -1.709 1 96.75 16 ILE B CA 1
ATOM 764 C C . ILE B 1 16 ? -2.248 -18.953 -3.074 1 96.75 16 ILE B C 1
ATOM 766 O O . ILE B 1 16 ? -2.555 -17.797 -3.393 1 96.75 16 ILE B O 1
ATOM 770 N N . THR B 1 17 ? -2.334 -20.062 -3.857 1 95.88 17 THR B N 1
ATOM 771 C CA . THR B 1 17 ? -3.006 -19.984 -5.148 1 95.88 17 THR B CA 1
ATOM 772 C C . THR B 1 17 ? -4.18 -20.969 -5.207 1 95.88 17 THR B C 1
ATOM 774 O O . THR B 1 17 ? -4.355 -21.781 -4.305 1 95.88 17 THR B O 1
ATOM 777 N N . THR B 1 18 ? -4.965 -20.766 -6.23 1 94.56 18 THR B N 1
ATOM 778 C CA . THR B 1 18 ? -6.109 -21.641 -6.434 1 94.56 18 THR B CA 1
ATOM 779 C C . THR B 1 18 ? -5.648 -23.078 -6.66 1 94.56 18 THR B C 1
ATOM 781 O O . THR B 1 18 ? -6.414 -24.031 -6.441 1 94.56 18 THR B O 1
ATOM 784 N N . THR B 1 19 ? -4.375 -23.281 -7.051 1 92.5 19 THR B N 1
ATOM 785 C CA . THR B 1 19 ? -3.855 -24.609 -7.328 1 92.5 19 THR B CA 1
ATOM 786 C C . THR B 1 19 ? -3.045 -25.141 -6.145 1 92.5 19 THR B C 1
ATOM 788 O O . THR B 1 19 ? -2.32 -26.125 -6.273 1 92.5 19 THR B O 1
ATOM 791 N N . GLY B 1 20 ? -3.037 -24.328 -5.082 1 92.94 20 GLY B N 1
ATOM 792 C CA . GLY B 1 20 ? -2.391 -24.797 -3.865 1 92.94 20 GLY B CA 1
ATOM 793 C C . GLY B 1 20 ? -0.948 -24.344 -3.744 1 92.94 20 GLY B C 1
ATOM 794 O O . GLY B 1 20 ? -0.199 -24.859 -2.91 1 92.94 20 GLY B O 1
ATOM 795 N N . GLY B 1 21 ? -0.589 -23.422 -4.527 1 95.19 21 GLY B N 1
ATOM 796 C CA . GLY B 1 21 ? 0.765 -22.891 -4.453 1 95.19 21 GLY B CA 1
ATOM 797 C C . GLY B 1 21 ? 0.942 -21.859 -3.354 1 95.19 21 GLY B C 1
ATOM 798 O O . GLY B 1 21 ? -0.01 -21.531 -2.645 1 95.19 21 GLY B O 1
ATOM 799 N N . LYS B 1 22 ? 2.26 -21.484 -3.227 1 97.19 22 LYS B N 1
ATOM 800 C CA . LYS B 1 22 ? 2.611 -20.516 -2.182 1 97.19 22 LYS B CA 1
ATOM 801 C C . LYS B 1 22 ? 3.555 -19.453 -2.713 1 97.19 22 LYS B C 1
ATOM 803 O O . LYS B 1 22 ? 4.516 -19.75 -3.424 1 97.19 22 LYS B O 1
ATOM 808 N N . VAL B 1 23 ? 3.217 -18.219 -2.363 1 97.88 23 VAL B N 1
ATOM 809 C CA . VAL B 1 23 ? 4.09 -17.109 -2.721 1 97.88 23 VAL B CA 1
ATOM 810 C C . VAL B 1 23 ? 5.344 -17.141 -1.851 1 97.88 23 VAL B C 1
ATOM 812 O O . VAL B 1 23 ? 5.254 -17.141 -0.621 1 97.88 23 VAL B O 1
ATOM 815 N N . LEU B 1 24 ? 6.531 -17.016 -2.471 1 97.81 24 LEU B N 1
ATOM 816 C CA . LEU B 1 24 ? 7.766 -17.312 -1.755 1 97.81 24 LEU B CA 1
ATOM 817 C C . LEU B 1 24 ? 8.445 -16.031 -1.285 1 97.81 24 LEU B C 1
ATOM 819 O O . LEU B 1 24 ? 9.258 -16.062 -0.354 1 97.81 24 LEU B O 1
ATOM 823 N N . ASN B 1 25 ? 8.109 -14.969 -2.064 1 96.19 25 ASN B N 1
ATOM 824 C CA . ASN B 1 25 ? 8.812 -13.734 -1.731 1 96.19 25 ASN B CA 1
ATOM 825 C C . ASN B 1 25 ? 7.922 -12.508 -1.938 1 96.19 25 ASN B C 1
ATOM 827 O O . ASN B 1 25 ? 6.828 -12.617 -2.49 1 96.19 25 ASN B O 1
ATOM 831 N N . GLY B 1 26 ? 8.312 -11.391 -1.424 1 95.25 26 GLY B N 1
ATOM 832 C CA . GLY B 1 26 ? 7.727 -10.078 -1.597 1 95.25 26 GLY B CA 1
ATOM 833 C C . GLY B 1 26 ? 8.758 -8.961 -1.579 1 95.25 26 GLY B C 1
ATOM 834 O O . GLY B 1 26 ? 9.953 -9.219 -1.477 1 95.25 26 GLY B O 1
ATOM 835 N N . SER B 1 27 ? 8.117 -7.793 -1.664 1 92.56 27 SER B N 1
ATOM 836 C CA . SER B 1 27 ? 9.016 -6.637 -1.624 1 92.56 27 SER B CA 1
ATOM 837 C C . SER B 1 27 ? 9.625 -6.461 -0.238 1 92.56 27 SER B C 1
ATOM 839 O O . SER B 1 27 ? 8.922 -6.527 0.771 1 92.56 27 SER B O 1
ATOM 841 N N . GLY B 1 28 ? 10.891 -6.293 -0.134 1 89.75 28 GLY B N 1
ATOM 842 C CA . GLY B 1 28 ? 11.531 -6.008 1.142 1 89.75 28 GLY B CA 1
ATOM 843 C C . GLY B 1 28 ? 11.312 -4.586 1.618 1 89.75 28 GLY B C 1
ATOM 844 O O . GLY B 1 28 ? 11.711 -4.227 2.725 1 89.75 28 GLY B O 1
ATOM 845 N N . LEU B 1 29 ? 10.57 -3.836 0.867 1 93.06 29 LEU B N 1
ATOM 846 C CA . LEU B 1 29 ? 10.438 -2.41 1.146 1 93.06 29 LEU B CA 1
ATOM 847 C C . LEU B 1 29 ? 9.102 -2.105 1.808 1 93.06 29 LEU B C 1
ATOM 849 O O . LEU B 1 29 ? 8.969 -1.108 2.521 1 93.06 29 LEU B O 1
ATOM 853 N N . VAL B 1 30 ? 8.125 -2.92 1.497 1 93.94 30 VAL B N 1
ATOM 854 C CA . VAL B 1 30 ? 6.758 -2.684 1.96 1 93.94 30 VAL B CA 1
ATOM 855 C C . VAL B 1 30 ? 6.242 -3.916 2.699 1 93.94 30 VAL B C 1
ATOM 857 O O . VAL B 1 30 ? 6.301 -5.031 2.178 1 93.94 30 VAL B O 1
ATOM 860 N N . ASN B 1 31 ? 5.871 -3.664 3.836 1 93.06 31 ASN B N 1
ATOM 861 C CA . ASN B 1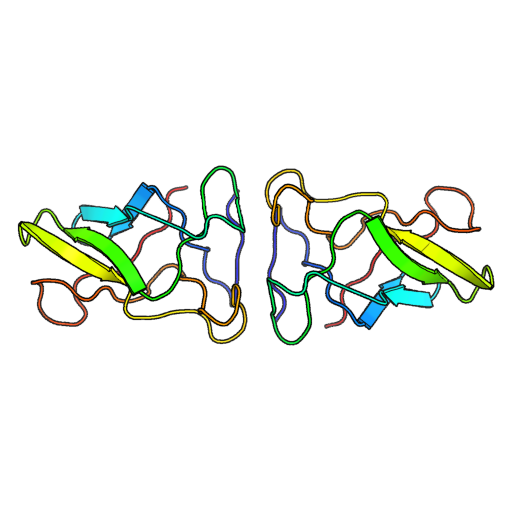 31 ? 5.418 -4.777 4.664 1 93.06 31 ASN B CA 1
ATOM 862 C C . ASN B 1 31 ? 4.062 -4.492 5.297 1 93.06 31 ASN B C 1
ATOM 864 O O . ASN B 1 31 ? 3.787 -3.365 5.711 1 93.06 31 ASN B O 1
ATOM 868 N N . GLN B 1 32 ? 3.453 -5.508 5.141 1 89.69 32 GLN B N 1
ATOM 869 C CA . GLN B 1 32 ? 2.361 -5.73 6.086 1 89.69 32 GLN B CA 1
ATOM 870 C C . GLN B 1 32 ? 2.645 -6.934 6.977 1 89.69 32 GLN B C 1
ATOM 872 O O . GLN B 1 32 ? 3.789 -7.379 7.086 1 89.69 32 GLN B O 1
ATOM 877 N N . GLN B 1 33 ? 1.956 -7.445 7.934 1 83.19 33 GLN B N 1
ATOM 878 C CA . GLN B 1 33 ? 2.346 -8.617 8.711 1 83.19 33 GLN B CA 1
ATOM 879 C C . GLN B 1 33 ? 3.406 -9.438 7.984 1 83.19 33 GLN B C 1
ATOM 881 O O . GLN B 1 33 ? 4.312 -9.984 8.617 1 83.19 33 GLN B O 1
ATOM 886 N N . GLN B 1 34 ? 3.32 -9.43 6.605 1 92.69 34 GLN B N 1
ATOM 887 C CA . GLN B 1 34 ? 4.309 -10.016 5.703 1 92.69 34 GLN B CA 1
ATOM 888 C C . GLN B 1 34 ? 4.629 -9.07 4.551 1 92.69 34 GLN B C 1
ATOM 890 O O . GLN B 1 34 ? 3.938 -8.07 4.355 1 92.69 34 GLN B O 1
ATOM 895 N N . SER B 1 35 ? 5.742 -9.406 3.775 1 96 35 SER B N 1
ATOM 896 C CA . SER B 1 35 ? 6.145 -8.57 2.648 1 96 35 SER B CA 1
ATOM 897 C C . SER B 1 35 ? 5.102 -8.609 1.535 1 96 35 SER B C 1
ATOM 899 O O . SER B 1 35 ? 4.531 -9.656 1.248 1 96 35 SER B O 1
ATOM 901 N N . VAL B 1 36 ? 4.93 -7.477 0.923 1 96.38 36 VAL B N 1
ATOM 902 C CA . VAL B 1 36 ? 3.973 -7.348 -0.171 1 96.38 36 VAL B CA 1
ATOM 903 C C . VAL B 1 36 ? 4.543 -7.988 -1.434 1 96.38 36 VAL B C 1
ATOM 905 O O . VAL B 1 36 ? 5.688 -7.727 -1.811 1 96.38 36 VAL B O 1
ATOM 908 N N . ALA B 1 37 ? 3.748 -8.828 -2.061 1 97.81 37 ALA B N 1
ATOM 909 C CA . ALA B 1 37 ? 4.18 -9.5 -3.285 1 97.81 37 ALA B CA 1
ATOM 910 C C . ALA B 1 37 ? 3.945 -8.617 -4.508 1 97.81 37 ALA B C 1
ATOM 912 O O . ALA B 1 37 ? 2.975 -7.855 -4.551 1 97.81 37 ALA B O 1
ATOM 913 N N . CYS B 1 38 ? 4.863 -8.758 -5.527 1 98.06 38 CYS B N 1
ATOM 914 C CA . CYS B 1 38 ? 4.785 -7.969 -6.75 1 98.06 38 CYS B CA 1
ATOM 915 C C . CYS B 1 38 ? 4.883 -8.859 -7.98 1 98.06 38 CYS B C 1
ATOM 917 O O . CYS B 1 38 ? 5.234 -10.039 -7.875 1 98.06 38 CYS B O 1
ATOM 919 N N . LYS B 1 39 ? 4.461 -8.227 -9.047 1 98.12 39 LYS B N 1
ATOM 920 C CA . LYS B 1 39 ? 4.648 -8.922 -10.312 1 98.12 39 LYS B CA 1
ATOM 921 C C . LYS B 1 39 ? 6.094 -9.383 -10.469 1 98.12 39 LYS B C 1
ATOM 923 O O . LYS B 1 39 ? 7.031 -8.617 -10.234 1 98.12 39 LYS B O 1
ATOM 928 N N . GLY B 1 40 ? 6.207 -10.695 -10.828 1 97.5 40 GLY B N 1
ATOM 929 C CA . GLY B 1 40 ? 7.535 -11.242 -11.031 1 97.5 40 GLY B CA 1
ATOM 930 C C . GLY B 1 40 ? 8.047 -12.039 -9.852 1 97.5 40 GLY B C 1
ATOM 931 O O . GLY B 1 40 ? 9 -12.812 -9.977 1 97.5 40 GLY B O 1
ATOM 932 N N . ASP B 1 41 ? 7.445 -11.844 -8.703 1 97.88 41 ASP B N 1
ATOM 933 C CA . ASP B 1 41 ? 7.867 -12.586 -7.523 1 97.88 41 ASP B CA 1
ATOM 934 C C . ASP B 1 41 ? 7.613 -14.086 -7.699 1 97.88 41 ASP B C 1
ATOM 936 O O . ASP B 1 41 ? 6.688 -14.484 -8.406 1 97.88 41 ASP B O 1
ATOM 940 N N . PRO B 1 42 ? 8.492 -14.883 -7.055 1 97.88 42 PRO B N 1
ATOM 941 C CA . PRO B 1 42 ? 8.391 -16.328 -7.238 1 97.88 42 PRO B CA 1
ATOM 942 C C . PRO B 1 42 ? 7.23 -16.938 -6.449 1 97.88 42 PRO B C 1
ATOM 944 O O . PRO B 1 42 ? 6.926 -16.484 -5.344 1 97.88 42 PRO B O 1
ATOM 947 N N . MET B 1 43 ? 6.594 -17.906 -6.988 1 96.81 43 MET B N 1
ATOM 948 C CA . MET B 1 43 ? 5.547 -18.734 -6.398 1 96.81 43 MET B CA 1
ATOM 949 C C . MET B 1 43 ? 5.785 -20.203 -6.688 1 96.81 43 MET B C 1
ATOM 951 O O . MET B 1 43 ? 6.043 -20.578 -7.832 1 96.81 43 MET B O 1
ATOM 955 N N . PHE B 1 44 ? 5.777 -21.031 -5.688 1 97.38 44 PHE B N 1
ATOM 956 C CA . PHE B 1 44 ? 5.945 -22.469 -5.879 1 97.38 44 PHE B CA 1
ATOM 957 C C . PHE B 1 44 ? 4.598 -23.141 -6.109 1 97.38 44 PHE B C 1
ATOM 959 O O . PHE B 1 44 ? 3.645 -22.906 -5.363 1 97.38 44 PHE B O 1
ATOM 966 N N . CYS B 1 45 ? 4.543 -23.891 -7.137 1 94.88 45 CYS B N 1
ATOM 967 C CA . CYS B 1 45 ? 3.34 -24.656 -7.441 1 94.88 45 CYS B CA 1
ATOM 968 C C . CYS B 1 45 ? 3.557 -26.141 -7.176 1 94.88 45 CYS B C 1
ATOM 970 O O . CYS B 1 45 ? 4.289 -26.812 -7.906 1 94.88 45 CYS B O 1
ATOM 972 N N . PRO B 1 46 ? 2.871 -26.641 -6.258 1 92.12 46 PRO B N 1
ATOM 973 C CA . PRO B 1 46 ? 3.057 -28.047 -5.938 1 92.12 46 PRO B CA 1
ATOM 974 C C . PRO B 1 46 ? 2.477 -28.984 -7.004 1 92.12 46 PRO B C 1
ATOM 976 O O . PRO B 1 46 ? 2.986 -30.078 -7.215 1 92.12 46 PRO B O 1
ATOM 979 N N . ALA B 1 47 ? 1.485 -28.547 -7.625 1 87.94 47 ALA B N 1
ATOM 980 C CA . ALA B 1 47 ? 0.852 -29.359 -8.656 1 87.94 47 ALA B CA 1
ATOM 981 C C . ALA B 1 47 ? 1.788 -29.578 -9.844 1 87.94 47 ALA B C 1
ATOM 983 O O . ALA B 1 47 ? 1.856 -30.672 -10.406 1 87.94 47 ALA B O 1
ATOM 984 N N . CYS B 1 48 ? 2.57 -28.547 -10.164 1 91.44 48 CYS B N 1
ATOM 985 C CA . CYS B 1 48 ? 3.498 -28.625 -11.281 1 91.44 48 CYS B CA 1
ATOM 986 C C . CYS B 1 48 ? 4.906 -28.953 -10.805 1 91.44 48 CYS B C 1
ATOM 988 O O . CYS B 1 48 ? 5.789 -29.25 -11.617 1 91.44 48 CYS B O 1
ATOM 990 N N . GLN B 1 49 ? 5.195 -28.828 -9.609 1 93.75 49 GLN B N 1
ATOM 991 C CA . GLN B 1 49 ? 6.516 -28.984 -9 1 93.75 49 GLN B CA 1
ATOM 992 C C . GLN B 1 49 ? 7.512 -28 -9.602 1 93.75 49 GLN B C 1
ATOM 994 O O . GLN B 1 49 ? 8.633 -28.375 -9.953 1 93.75 49 GLN B O 1
ATOM 999 N N . GLN B 1 50 ? 7.094 -26.797 -9.891 1 94.25 50 GLN B N 1
ATOM 1000 C CA . GLN B 1 50 ? 7.926 -25.719 -10.445 1 94.25 50 GLN B CA 1
ATOM 1001 C C . GLN B 1 50 ? 7.711 -24.422 -9.695 1 94.25 50 GLN B C 1
ATOM 1003 O O . GLN B 1 50 ? 6.664 -24.219 -9.078 1 94.25 50 GLN B O 1
ATOM 1008 N N . THR B 1 51 ? 8.828 -23.672 -9.711 1 95.31 51 THR B N 1
ATOM 1009 C CA . THR B 1 51 ? 8.703 -22.297 -9.234 1 95.31 51 THR B CA 1
ATOM 1010 C C . THR B 1 51 ? 8.336 -21.359 -10.375 1 95.31 51 THR B C 1
ATOM 1012 O O . THR B 1 51 ? 9.117 -21.188 -11.312 1 95.31 51 THR B O 1
ATOM 1015 N N . GLY B 1 52 ? 7.109 -20.891 -10.266 1 94.81 52 GLY B N 1
ATOM 1016 C CA . GLY B 1 52 ? 6.664 -19.906 -11.242 1 94.81 52 GLY B CA 1
ATOM 1017 C C . GLY B 1 52 ? 6.812 -18.484 -10.766 1 94.81 52 GLY B C 1
ATOM 1018 O O . GLY B 1 52 ? 7.465 -18.219 -9.75 1 94.81 52 GLY B O 1
ATOM 1019 N N . ALA B 1 53 ? 6.312 -17.609 -11.641 1 96.44 53 ALA B N 1
ATOM 1020 C CA . ALA B 1 53 ? 6.355 -16.188 -11.328 1 96.44 53 ALA B CA 1
ATOM 1021 C C . ALA B 1 53 ? 4.965 -15.555 -11.43 1 96.44 53 ALA B C 1
ATOM 1023 O O . ALA B 1 53 ? 4.184 -15.898 -12.312 1 96.44 53 ALA B O 1
ATOM 1024 N N . ILE B 1 54 ? 4.695 -14.617 -10.469 1 97.81 54 ILE B N 1
ATOM 1025 C CA . ILE B 1 54 ? 3.459 -13.852 -10.578 1 97.81 54 ILE B CA 1
ATOM 1026 C C . ILE B 1 54 ? 3.449 -13.078 -11.898 1 97.81 54 ILE B C 1
ATOM 1028 O O . ILE B 1 54 ? 4.375 -12.312 -12.18 1 97.81 54 ILE B O 1
ATOM 1032 N N . ALA B 1 55 ? 2.369 -13.227 -12.609 1 97.19 55 ALA B N 1
ATOM 1033 C CA . ALA B 1 55 ? 2.373 -12.758 -13.992 1 97.19 55 ALA B CA 1
ATOM 1034 C C . ALA B 1 55 ? 1.729 -11.383 -14.117 1 97.19 55 ALA B C 1
ATOM 1036 O O . ALA B 1 55 ? 1.979 -10.648 -15.078 1 97.19 55 ALA B O 1
ATOM 1037 N N . GLU B 1 56 ? 0.923 -11.008 -13.172 1 97.38 56 GLU B N 1
ATOM 1038 C CA . GLU B 1 56 ? 0.154 -9.773 -13.266 1 97.38 56 GLU B CA 1
ATOM 1039 C C . GLU B 1 56 ? 0.358 -8.898 -12.031 1 97.38 56 GLU B C 1
ATOM 1041 O O . GLU B 1 56 ? 0.913 -9.359 -11.023 1 97.38 56 GLU B O 1
ATOM 1046 N N . GLY B 1 57 ? -0.107 -7.684 -12.125 1 96.62 57 GLY B N 1
ATOM 1047 C CA . GLY B 1 57 ? -0.043 -6.723 -11.039 1 96.62 57 GLY B CA 1
ATOM 1048 C C . GLY B 1 57 ? -1.005 -5.562 -11.203 1 96.62 57 GLY B C 1
ATOM 1049 O O . GLY B 1 57 ? -1.635 -5.418 -12.258 1 96.62 57 GLY B O 1
ATOM 1050 N N . SER B 1 58 ? -1.048 -4.785 -10.172 1 95.5 58 SER B N 1
ATOM 1051 C CA . SER B 1 58 ? -1.947 -3.637 -10.156 1 95.5 58 SER B CA 1
ATOM 1052 C C . SER B 1 58 ? -1.476 -2.551 -11.117 1 95.5 58 SER B C 1
ATOM 1054 O O . SER B 1 58 ? -0.273 -2.385 -11.328 1 95.5 58 SER B O 1
ATOM 1056 N N . ASN B 1 59 ? -2.346 -1.807 -11.664 1 88.06 59 ASN B N 1
ATOM 1057 C CA . ASN B 1 59 ? -2.037 -0.668 -12.523 1 88.06 59 ASN B CA 1
ATOM 1058 C C . ASN B 1 59 ? -1.934 0.626 -11.727 1 88.06 59 ASN B C 1
ATOM 1060 O O . ASN B 1 59 ? -1.493 1.651 -12.25 1 88.06 59 ASN B O 1
ATOM 1064 N N . LEU B 1 60 ? -2.244 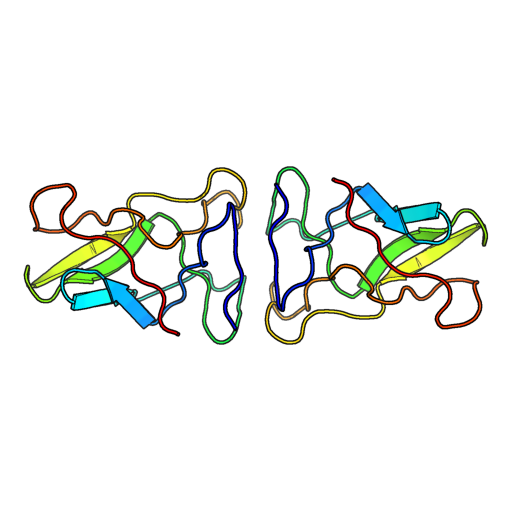0.577 -10.461 1 87.88 60 LEU B N 1
ATOM 1065 C CA . LEU B 1 60 ? -2.396 1.787 -9.656 1 87.88 60 LEU B CA 1
ATOM 1066 C C . LEU B 1 60 ? -1.323 1.862 -8.578 1 87.88 60 LEU B C 1
ATOM 1068 O O . LEU B 1 60 ? -0.87 2.951 -8.227 1 87.88 60 LEU B O 1
ATOM 1072 N N . PHE B 1 61 ? -0.974 0.67 -8.172 1 92.56 61 PHE B N 1
ATOM 1073 C CA . PHE B 1 61 ? -0.112 0.577 -7 1 92.56 61 PHE B CA 1
ATOM 1074 C C . PHE B 1 61 ? 1.175 -0.17 -7.332 1 92.56 61 PHE B C 1
ATOM 1076 O O . PHE B 1 61 ? 1.137 -1.336 -7.727 1 92.56 61 PHE B O 1
ATOM 1083 N N . ASN B 1 62 ? 2.297 0.55 -7.223 1 95.69 62 ASN B N 1
ATOM 1084 C CA . ASN B 1 62 ? 3.572 -0.088 -7.531 1 95.69 62 ASN B CA 1
ATOM 1085 C C . ASN B 1 62 ? 4.633 0.244 -6.484 1 95.69 62 ASN B C 1
ATOM 1087 O O . ASN B 1 62 ? 4.559 1.284 -5.832 1 95.69 62 ASN B O 1
ATOM 1091 N N . ILE B 1 63 ? 5.52 -0.648 -6.297 1 95.31 63 ILE B N 1
ATOM 1092 C CA . ILE B 1 63 ? 6.695 -0.488 -5.449 1 95.31 63 ILE B CA 1
ATOM 1093 C C . ILE B 1 63 ? 7.949 -0.406 -6.316 1 95.31 63 ILE B C 1
ATOM 1095 O O . ILE B 1 63 ? 8.344 -1.394 -6.938 1 95.31 63 ILE B O 1
ATOM 1099 N N . GLN B 1 64 ? 8.508 0.788 -6.398 1 94 64 GLN B N 1
ATOM 1100 C CA . GLN B 1 64 ? 9.672 1.045 -7.242 1 94 64 GLN B CA 1
ATOM 1101 C C . GLN B 1 64 ? 9.398 0.64 -8.688 1 94 64 GLN B C 1
ATOM 1103 O O . GLN B 1 64 ? 10.227 -0.027 -9.32 1 94 64 GLN B O 1
ATOM 1108 N N . GLY B 1 65 ? 8.188 0.889 -9.062 1 92.25 65 GLY B N 1
ATOM 1109 C CA . GLY B 1 65 ? 7.836 0.66 -10.453 1 92.25 65 GLY B CA 1
ATOM 1110 C C . GLY B 1 65 ? 7.293 -0.734 -10.711 1 92.25 65 GLY B C 1
ATOM 1111 O O . GLY B 1 65 ? 6.793 -1.021 -11.797 1 92.25 65 GLY B O 1
ATOM 1112 N N . ILE B 1 66 ? 7.434 -1.643 -9.812 1 95.88 66 ILE B N 1
ATOM 1113 C CA . ILE B 1 66 ? 6.938 -3.002 -9.992 1 95.88 66 ILE B CA 1
ATOM 1114 C C . ILE B 1 66 ? 5.516 -3.105 -9.445 1 95.88 66 ILE B C 1
ATOM 1116 O O . ILE B 1 66 ? 5.281 -2.889 -8.258 1 95.88 66 ILE B O 1
ATOM 1120 N N . PRO B 1 67 ? 4.59 -3.428 -10.258 1 96.94 67 PRO B N 1
ATOM 1121 C CA . PRO B 1 67 ? 3.189 -3.473 -9.82 1 96.94 67 PRO B CA 1
ATOM 1122 C C . PRO B 1 67 ? 2.945 -4.492 -8.719 1 96.94 67 PRO B C 1
ATOM 1124 O O . PRO B 1 67 ? 3.52 -5.586 -8.734 1 96.94 67 PRO B O 1
ATOM 1127 N N . VAL B 1 68 ? 2.094 -4.152 -7.781 1 96.69 68 VAL B N 1
ATOM 1128 C CA . VAL B 1 68 ? 1.754 -5.039 -6.672 1 96.69 68 VAL B CA 1
ATOM 1129 C C . VAL B 1 68 ? 0.786 -6.117 -7.148 1 96.69 68 VAL B C 1
ATOM 1131 O O . VAL B 1 68 ? -0.038 -5.875 -8.031 1 96.69 68 VAL B O 1
ATOM 1134 N N . ALA B 1 69 ? 0.916 -7.254 -6.57 1 97.88 69 ALA B N 1
ATOM 1135 C CA . ALA B 1 69 ? 0.049 -8.375 -6.93 1 97.88 69 ALA B CA 1
ATOM 1136 C C . ALA B 1 69 ? -1.25 -8.344 -6.133 1 97.88 69 ALA B C 1
ATOM 1138 O O . ALA B 1 69 ? -1.242 -8.055 -4.93 1 97.88 69 ALA B O 1
ATOM 1139 N N . LEU B 1 70 ? -2.391 -8.672 -6.812 1 97.44 70 LEU B N 1
ATOM 1140 C CA . LEU B 1 70 ? -3.703 -8.664 -6.172 1 97.44 70 LEU B CA 1
ATOM 1141 C C . LEU B 1 70 ? -4.375 -10.031 -6.289 1 97.44 70 LEU B C 1
ATOM 1143 O O . LEU B 1 70 ? -4 -10.844 -7.141 1 97.44 70 LEU B O 1
ATOM 1147 N N . GLU B 1 71 ? -5.262 -10.195 -5.375 1 97.06 71 GLU B N 1
ATOM 1148 C CA . GLU B 1 71 ? -6.062 -11.414 -5.434 1 97.06 71 GLU B CA 1
ATOM 1149 C C . GLU B 1 71 ? -6.664 -11.609 -6.82 1 97.06 71 GLU B C 1
ATOM 1151 O O . GLU B 1 71 ? -7.164 -10.664 -7.43 1 97.06 71 GLU B O 1
ATOM 1156 N N . GLY B 1 72 ? -6.574 -12.836 -7.316 1 96.81 72 GLY B N 1
ATOM 1157 C CA . GLY B 1 72 ? -7.137 -13.172 -8.617 1 96.81 72 GLY B CA 1
ATOM 1158 C C . GLY B 1 72 ? -6.133 -13.062 -9.75 1 96.81 72 GLY B C 1
ATOM 1159 O O . GLY B 1 72 ? -6.371 -13.57 -10.852 1 96.81 72 GLY B O 1
ATOM 1160 N N . HIS B 1 73 ? -5.02 -12.484 -9.508 1 97.81 73 HIS B N 1
ATOM 1161 C CA . HIS B 1 73 ? -4.008 -12.328 -10.547 1 97.81 73 HIS B CA 1
ATOM 1162 C C . HIS B 1 73 ? -3.432 -13.68 -10.961 1 97.81 73 HIS B C 1
ATOM 1164 O O . HIS B 1 73 ? -3.334 -14.594 -10.133 1 97.81 73 HIS B O 1
ATOM 1170 N N . LEU B 1 74 ? -2.955 -13.75 -12.18 1 96.88 74 LEU B N 1
ATOM 1171 C CA . LEU B 1 74 ? -2.432 -14.984 -12.766 1 96.88 74 LEU B CA 1
ATOM 1172 C C . LEU B 1 74 ? -0.994 -15.227 -12.32 1 96.88 74 LEU B C 1
ATOM 1174 O O . LEU B 1 74 ? -0.251 -14.273 -12.055 1 96.88 74 LEU B O 1
ATOM 1178 N N . VAL B 1 75 ? -0.697 -16.5 -12.25 1 96.38 75 VAL B N 1
ATOM 1179 C CA . VAL B 1 75 ? 0.678 -16.938 -12.047 1 96.38 75 VAL B CA 1
ATOM 1180 C C . VAL B 1 75 ? 1.121 -17.797 -13.234 1 96.38 75 VAL B C 1
ATOM 1182 O O . VAL B 1 75 ? 0.361 -18.641 -13.719 1 96.38 75 VAL B O 1
ATOM 1185 N N . ASN B 1 76 ? 2.301 -17.438 -13.68 1 95.25 76 ASN B N 1
ATOM 1186 C CA . ASN B 1 76 ? 2.889 -18.281 -14.727 1 95.25 76 ASN B CA 1
ATOM 1187 C C . ASN B 1 76 ? 3.674 -19.453 -14.133 1 95.25 76 ASN B C 1
ATOM 1189 O O . ASN B 1 76 ? 4.754 -19.25 -13.578 1 95.25 76 ASN B O 1
ATOM 1193 N N . CYS B 1 77 ? 3.037 -20.562 -14.258 1 93.38 77 CYS B N 1
ATOM 1194 C CA . CYS B 1 77 ? 3.713 -21.781 -13.844 1 93.38 77 CYS B CA 1
ATOM 1195 C C . CYS B 1 77 ? 3.463 -22.906 -14.844 1 93.38 77 CYS B C 1
ATOM 1197 O O . CYS B 1 77 ? 3.305 -22.656 -16.031 1 93.38 77 CYS B O 1
ATOM 1199 N N . GLY B 1 78 ? 3.529 -24.188 -14.469 1 88.56 78 GLY B N 1
ATOM 1200 C CA . GLY B 1 78 ? 3.398 -25.312 -15.375 1 88.56 78 GLY B CA 1
ATOM 1201 C C . GLY B 1 78 ? 1.959 -25.609 -15.758 1 88.56 78 GLY B C 1
ATOM 1202 O O . GLY B 1 78 ? 1.703 -26.359 -16.703 1 88.56 78 GLY B O 1
ATOM 1203 N N . TYR B 1 79 ? 0.956 -25 -15.031 1 83.69 79 TYR B N 1
ATOM 1204 C CA . TYR B 1 79 ? -0.453 -25.172 -15.375 1 83.69 79 TYR B CA 1
ATOM 1205 C C . TYR B 1 79 ? -0.804 -24.391 -16.641 1 83.69 79 TYR B C 1
ATOM 1207 O O . TYR B 1 79 ? -0.124 -23.422 -16.984 1 83.69 79 TYR B O 1
ATOM 1215 N N . PRO B 1 80 ? -1.918 -25.062 -17.297 1 81.94 80 PRO B N 1
ATOM 1216 C CA . PRO B 1 80 ? -2.396 -24.25 -18.406 1 81.94 80 PRO B CA 1
ATOM 1217 C C . PRO B 1 80 ? -2.713 -22.812 -17.984 1 81.94 80 PRO B C 1
ATOM 1219 O O . PRO B 1 80 ? -3.143 -22.578 -16.859 1 81.94 80 PRO B O 1
ATOM 1222 N N . THR B 1 81 ? -2.443 -21.953 -18.891 1 72.19 81 THR B N 1
ATOM 1223 C CA . THR B 1 81 ? -2.588 -20.531 -18.609 1 72.19 81 THR B CA 1
ATOM 1224 C C . THR B 1 81 ? -3.988 -20.219 -18.078 1 72.19 81 THR B C 1
ATOM 1226 O O . THR B 1 81 ? -4.98 -20.734 -18.609 1 72.19 81 THR B O 1
ATOM 1229 N N . GLY B 1 82 ? -4.039 -19.547 -16.984 1 78.81 82 GLY B N 1
ATOM 1230 C CA . GLY B 1 82 ? -5.305 -19.094 -16.438 1 78.81 82 GLY B CA 1
ATOM 1231 C C . GLY B 1 82 ? -5.785 -19.938 -15.273 1 78.81 82 GLY B C 1
ATOM 1232 O O . GLY B 1 82 ? -6.703 -19.547 -14.547 1 78.81 82 GLY B O 1
ATOM 1233 N N . ALA B 1 83 ? -5.148 -21.062 -15.016 1 87.31 83 ALA B N 1
ATOM 1234 C CA . ALA B 1 83 ? -5.652 -21.969 -14 1 87.31 83 ALA B CA 1
ATOM 1235 C C . ALA B 1 83 ? -5.078 -21.625 -12.625 1 87.31 83 ALA B C 1
ATOM 1237 O O . ALA B 1 83 ? -5.727 -21.859 -11.602 1 87.31 83 ALA B O 1
ATOM 1238 N N . CYS B 1 84 ? -3.961 -21 -12.602 1 94.38 84 CYS B N 1
ATOM 1239 C CA . CYS B 1 84 ? -3.293 -20.688 -11.344 1 94.38 84 CYS B CA 1
ATOM 1240 C C . CYS B 1 84 ? -3.422 -19.219 -11 1 94.38 84 CYS B C 1
ATOM 1242 O O . CYS B 1 84 ? -2.791 -18.359 -11.633 1 94.38 84 CYS B O 1
ATOM 1244 N N . ARG B 1 85 ? -4.262 -18.969 -9.938 1 96.31 85 ARG B N 1
ATOM 1245 C CA . ARG B 1 85 ? -4.531 -17.594 -9.547 1 96.31 85 ARG B CA 1
ATOM 1246 C C . ARG B 1 85 ? -4.25 -17.375 -8.062 1 96.31 85 ARG B C 1
ATOM 1248 O O . ARG B 1 85 ? -4.457 -18.281 -7.25 1 96.31 85 ARG B O 1
ATOM 1255 N N . LEU B 1 86 ? -3.865 -16.203 -7.746 1 97.69 86 LEU B N 1
ATOM 1256 C CA . LEU B 1 86 ? -3.518 -15.859 -6.371 1 97.69 86 LEU B CA 1
ATOM 1257 C C . LEU B 1 86 ? -4.77 -15.734 -5.512 1 97.69 86 LEU B C 1
ATOM 1259 O O . LEU B 1 86 ? -5.785 -15.188 -5.957 1 97.69 86 LEU B O 1
ATOM 1263 N N . LYS B 1 87 ? -4.641 -16.219 -4.227 1 96.5 87 LYS B N 1
ATOM 1264 C CA . LYS B 1 87 ? -5.691 -16.156 -3.219 1 96.5 87 LYS B CA 1
ATOM 1265 C C . LYS B 1 87 ? -5.137 -15.672 -1.879 1 96.5 87 LYS B C 1
ATOM 1267 O O . LYS B 1 87 ? -4.273 -16.328 -1.29 1 96.5 87 LYS B O 1
ATOM 1272 N N . ALA B 1 88 ? -5.656 -14.445 -1.413 1 94.44 88 ALA B N 1
ATOM 1273 C CA . ALA B 1 88 ? -5.195 -13.891 -0.142 1 94.44 88 ALA B CA 1
ATOM 1274 C C . ALA B 1 88 ? -5.777 -14.664 1.037 1 94.44 88 ALA B C 1
ATOM 1276 O O . ALA B 1 88 ? -6.957 -15.023 1.029 1 94.44 88 ALA B O 1
ATOM 1277 N N . ARG B 1 89 ? -4.961 -14.945 1.988 1 82.56 89 ARG B N 1
ATOM 1278 C CA . ARG B 1 89 ? -5.457 -15.617 3.188 1 82.56 89 ARG B CA 1
ATOM 1279 C C . ARG B 1 89 ? -6.266 -14.656 4.051 1 82.56 89 ARG B C 1
ATOM 1281 O O . ARG B 1 89 ? -6.113 -13.438 3.943 1 82.56 89 ARG B O 1
ATOM 1288 N N . ALA B 1 90 ? -7.363 -15.031 4.844 1 64.62 90 ALA B N 1
ATOM 1289 C CA . ALA B 1 90 ? -8.25 -14.25 5.711 1 64.62 90 ALA B CA 1
ATOM 1290 C C . ALA B 1 90 ? -7.449 -13.383 6.676 1 64.62 90 ALA B C 1
ATOM 1292 O O . ALA B 1 90 ? -6.316 -13.719 7.027 1 64.62 90 ALA B O 1
#

InterPro domains:
  IPR008727 PAAR motif [PF05488] (13-78)